Protein AF-A0A950WCD5-F1 (afdb_monomer_lite)

Radius of gyration: 13.54 Å; chains: 1; bounding box: 30×33×32 Å

Sequence (88 aa):
MAGVVALLSFARESIMATPQAFLENWVRESVRATPYRNKAEARRLAYECRKAAERADLSWFAVVLAAGGDVQDYILTELNQQQNEPAS

pLDDT: mean 80.47, std 20.33, range [38.5, 96.75]

Structure (mmCIF, N/CA/C/O backbone):
data_AF-A0A950WCD5-F1
#
_entry.id   AF-A0A950WCD5-F1
#
loop_
_atom_site.group_PDB
_atom_site.id
_atom_site.type_symbol
_atom_site.label_atom_id
_atom_site.label_alt_id
_atom_site.label_comp_id
_atom_site.label_asym_id
_atom_site.label_entity_id
_atom_site.label_seq_id
_atom_site.pdbx_PDB_ins_code
_atom_site.Cartn_x
_atom_site.Cartn_y
_atom_site.Cartn_z
_atom_site.occupancy
_atom_site.B_iso_or_equiv
_atom_site.auth_seq_id
_atom_site.auth_comp_id
_atom_site.auth_asym_id
_atom_site.auth_atom_id
_atom_site.pdbx_PDB_model_num
ATOM 1 N N . MET A 1 1 ? 13.926 17.169 22.156 1.00 41.25 1 MET A N 1
ATOM 2 C CA . MET A 1 1 ? 13.711 17.285 20.696 1.00 41.25 1 MET A CA 1
ATOM 3 C C . MET A 1 1 ? 14.389 16.109 19.999 1.00 41.25 1 MET A C 1
ATOM 5 O O . MET A 1 1 ? 15.539 16.225 19.611 1.00 41.25 1 MET A O 1
ATOM 9 N N . ALA A 1 2 ? 13.715 14.959 19.908 1.00 38.94 2 ALA A N 1
ATOM 10 C CA . ALA A 1 2 ? 14.284 13.711 19.376 1.00 38.94 2 ALA A CA 1
ATOM 11 C C . ALA A 1 2 ? 13.315 13.025 18.390 1.00 38.94 2 ALA A C 1
ATOM 13 O O . ALA A 1 2 ? 13.137 11.816 18.426 1.00 38.94 2 ALA A O 1
ATOM 14 N N . GLY A 1 3 ? 12.622 13.814 17.561 1.00 38.50 3 GLY A N 1
ATOM 15 C CA . GLY A 1 3 ? 11.545 13.315 16.691 1.00 38.50 3 GLY A CA 1
ATOM 16 C C . GLY A 1 3 ? 11.837 13.338 15.190 1.00 38.50 3 GLY A C 1
ATOM 17 O O . GLY A 1 3 ? 11.019 12.856 14.423 1.00 38.50 3 GLY A O 1
ATOM 18 N N . VAL A 1 4 ? 12.968 13.902 14.748 1.00 43.12 4 VAL A N 1
ATOM 19 C CA . VAL A 1 4 ? 13.200 14.183 13.311 1.00 43.12 4 VAL A CA 1
ATOM 20 C C . VAL A 1 4 ? 14.266 13.273 12.685 1.00 43.12 4 VAL A C 1
ATOM 22 O O . VAL A 1 4 ? 14.302 13.104 11.472 1.00 43.12 4 VAL A O 1
ATOM 25 N N . VAL A 1 5 ? 15.106 12.617 13.494 1.00 41.75 5 VAL A N 1
ATOM 26 C CA . VAL A 1 5 ? 16.260 11.847 12.986 1.00 41.75 5 VAL A CA 1
ATOM 27 C C . VAL A 1 5 ? 15.866 10.458 12.452 1.00 41.75 5 VAL A C 1
ATOM 29 O O . VAL A 1 5 ? 16.576 9.902 11.623 1.00 41.75 5 VAL A O 1
ATOM 32 N N . ALA A 1 6 ? 14.707 9.913 12.835 1.00 44.41 6 ALA A N 1
ATOM 33 C CA . ALA A 1 6 ? 14.272 8.585 12.383 1.00 44.41 6 ALA A CA 1
ATOM 34 C C . ALA A 1 6 ? 13.719 8.554 10.942 1.00 44.41 6 ALA A C 1
ATOM 36 O O . ALA A 1 6 ? 13.632 7.487 10.344 1.00 44.41 6 ALA A O 1
ATOM 37 N N . LEU A 1 7 ? 13.373 9.708 10.359 1.00 44.12 7 LEU A N 1
ATOM 38 C CA . LEU A 1 7 ? 12.782 9.785 9.014 1.00 44.12 7 LEU A CA 1
ATOM 39 C C . LEU A 1 7 ? 13.816 9.735 7.876 1.00 44.12 7 LEU A C 1
ATOM 41 O O . LEU A 1 7 ? 13.430 9.621 6.716 1.00 44.12 7 LEU A O 1
ATOM 45 N N . LEU A 1 8 ? 15.114 9.829 8.183 1.00 42.84 8 LEU A N 1
ATOM 46 C CA . LEU A 1 8 ? 16.173 9.999 7.177 1.00 42.84 8 LEU A CA 1
ATOM 47 C C . LEU A 1 8 ? 17.047 8.754 6.952 1.00 42.84 8 LEU A C 1
ATOM 49 O O . LEU A 1 8 ? 17.817 8.731 5.995 1.00 42.84 8 LEU A O 1
ATOM 53 N N . SER A 1 9 ? 16.918 7.703 7.766 1.00 42.88 9 SER A N 1
ATOM 54 C CA . SER A 1 9 ? 17.765 6.503 7.636 1.00 42.88 9 SER A CA 1
ATOM 55 C C . SER A 1 9 ? 17.272 5.479 6.604 1.00 42.88 9 SER A C 1
ATOM 57 O O . SER A 1 9 ? 18.046 4.619 6.200 1.00 42.88 9 SER A O 1
ATOM 59 N N . PHE A 1 10 ? 16.031 5.582 6.119 1.00 48.53 10 PHE A N 1
ATOM 60 C CA . PHE A 1 10 ? 15.455 4.629 5.152 1.00 48.53 10 PHE A CA 1
ATOM 61 C C . PHE A 1 10 ? 15.800 4.931 3.684 1.00 48.53 10 PHE A C 1
ATOM 63 O O . PHE A 1 10 ? 15.384 4.213 2.782 1.00 48.53 10 PHE A O 1
ATOM 70 N N . ALA A 1 11 ? 16.580 5.983 3.420 1.00 44.78 11 ALA A N 1
ATOM 71 C CA . ALA A 1 11 ? 16.985 6.362 2.065 1.00 44.78 11 ALA A CA 1
ATOM 72 C C . ALA A 1 11 ? 18.189 5.563 1.521 1.00 44.78 11 ALA A C 1
ATOM 74 O O . ALA A 1 11 ? 18.696 5.888 0.450 1.00 44.78 11 ALA A O 1
ATOM 75 N N . ARG A 1 12 ? 18.698 4.552 2.243 1.00 42.88 12 ARG A N 1
ATOM 76 C CA . ARG A 1 12 ? 19.997 3.929 1.937 1.00 42.88 12 ARG A CA 1
ATOM 77 C C . ARG A 1 12 ? 19.957 2.412 1.787 1.00 42.88 12 ARG A C 1
ATOM 79 O O . ARG A 1 12 ? 20.809 1.727 2.331 1.00 42.88 12 ARG A O 1
ATOM 86 N N . GLU A 1 13 ? 19.046 1.898 0.975 1.00 44.06 13 GLU A N 1
ATOM 87 C CA . GLU A 1 13 ? 19.339 0.667 0.238 1.00 44.06 13 GLU A CA 1
ATOM 88 C C . GLU A 1 13 ? 18.535 0.643 -1.059 1.00 44.06 13 GLU A C 1
ATOM 90 O O . GLU A 1 13 ? 17.429 0.121 -1.150 1.00 44.06 13 GLU A O 1
ATOM 95 N N . SER A 1 14 ? 19.119 1.264 -2.085 1.00 44.31 14 SER A N 1
ATOM 96 C CA . SER A 1 14 ? 18.721 1.141 -3.488 1.00 44.31 14 SER A CA 1
ATOM 97 C C . SER A 1 14 ? 18.990 -0.278 -4.005 1.00 44.31 14 SER A C 1
ATOM 99 O O . SER A 1 14 ? 19.745 -0.482 -4.951 1.00 44.31 14 SER A O 1
ATOM 101 N N . ILE A 1 15 ? 18.375 -1.282 -3.383 1.00 50.75 15 ILE A N 1
ATOM 102 C CA . ILE A 1 15 ? 18.021 -2.506 -4.094 1.00 50.75 15 ILE A CA 1
ATOM 103 C C . ILE A 1 15 ? 16.965 -2.049 -5.097 1.00 50.75 15 ILE A C 1
ATOM 105 O O . ILE A 1 15 ? 16.066 -1.305 -4.714 1.00 50.75 15 ILE A O 1
ATOM 109 N N . MET A 1 16 ? 17.090 -2.411 -6.376 1.00 53.28 16 MET A N 1
ATOM 110 C CA . MET A 1 16 ? 16.056 -2.142 -7.379 1.00 53.28 16 MET A CA 1
ATOM 111 C C . MET A 1 16 ? 14.740 -2.761 -6.897 1.00 53.28 16 MET A C 1
ATOM 113 O O . MET A 1 16 ? 14.484 -3.944 -7.118 1.00 53.28 16 MET A O 1
ATOM 117 N N . ALA A 1 17 ? 13.955 -1.996 -6.142 1.00 62.94 17 ALA A N 1
ATOM 118 C CA . ALA A 1 17 ? 12.781 -2.509 -5.479 1.00 62.94 17 ALA A CA 1
ATOM 119 C C . ALA A 1 17 ? 11.745 -2.724 -6.571 1.00 62.94 17 ALA A C 1
ATOM 121 O O . ALA A 1 17 ? 11.235 -1.775 -7.164 1.00 62.94 17 ALA A O 1
ATOM 122 N N . THR A 1 18 ? 11.459 -3.985 -6.885 1.00 89.06 18 THR A N 1
ATOM 123 C CA . THR A 1 18 ? 10.286 -4.290 -7.696 1.00 89.06 18 THR A CA 1
ATOM 124 C C . THR A 1 18 ? 9.056 -3.728 -6.972 1.00 89.06 18 THR A C 1
ATOM 126 O O . THR A 1 18 ? 9.060 -3.662 -5.740 1.00 89.06 18 THR A O 1
ATOM 129 N N . PRO A 1 19 ? 7.984 -3.339 -7.682 1.00 92.12 19 PRO A N 1
ATOM 130 C CA . PRO A 1 19 ? 6.763 -2.846 -7.041 1.00 92.12 19 PRO A CA 1
ATOM 131 C C . PRO A 1 19 ? 6.239 -3.786 -5.945 1.00 92.12 19 PRO A C 1
ATOM 133 O O . PRO A 1 19 ? 5.769 -3.319 -4.912 1.00 92.12 19 PRO A O 1
ATOM 136 N N . GLN A 1 20 ? 6.412 -5.097 -6.145 1.00 93.00 20 GLN A N 1
ATOM 137 C CA . GLN A 1 20 ? 6.118 -6.140 -5.165 1.00 93.00 20 GLN A CA 1
ATOM 138 C C . GLN A 1 20 ? 6.992 -6.025 -3.907 1.00 93.00 20 GLN A C 1
ATOM 140 O O . GLN A 1 20 ? 6.467 -5.856 -2.811 1.00 93.00 20 GLN A O 1
ATOM 145 N N . ALA A 1 21 ? 8.321 -6.058 -4.056 1.00 91.12 21 ALA A N 1
ATOM 146 C CA . ALA A 1 21 ? 9.246 -5.987 -2.923 1.00 91.12 21 ALA A CA 1
ATOM 147 C C . ALA A 1 21 ? 9.128 -4.653 -2.167 1.00 91.12 21 ALA A C 1
ATOM 149 O O . ALA A 1 21 ? 9.208 -4.615 -0.940 1.00 91.12 21 ALA A O 1
ATOM 150 N N . PHE A 1 22 ? 8.900 -3.558 -2.898 1.00 93.25 22 PHE A N 1
ATOM 151 C CA . PHE A 1 22 ? 8.594 -2.255 -2.320 1.00 93.25 22 PHE A CA 1
ATOM 152 C C . PHE A 1 22 ? 7.338 -2.317 -1.446 1.00 93.25 22 PHE A C 1
ATOM 154 O O . PHE A 1 22 ? 7.392 -1.923 -0.282 1.00 93.25 22 PHE A O 1
ATOM 161 N N . LEU A 1 23 ? 6.225 -2.824 -1.988 1.00 94.25 23 LEU A N 1
ATOM 162 C CA . LEU A 1 23 ? 4.953 -2.887 -1.274 1.00 94.25 23 LEU A CA 1
ATOM 163 C C . LEU A 1 23 ? 5.058 -3.770 -0.026 1.00 94.25 23 LEU A C 1
ATOM 165 O O . LEU A 1 23 ? 4.636 -3.355 1.050 1.00 94.25 23 LEU A O 1
ATOM 169 N N . GLU A 1 24 ? 5.662 -4.951 -0.145 1.00 91.88 24 GLU A N 1
ATOM 170 C CA . GLU A 1 24 ? 5.836 -5.887 0.970 1.00 91.88 24 GLU A CA 1
ATOM 171 C C . GLU A 1 24 ? 6.664 -5.283 2.108 1.00 91.88 24 GLU A C 1
ATOM 173 O O . GLU A 1 24 ? 6.288 -5.391 3.277 1.00 91.88 24 GLU A O 1
ATOM 178 N N . ASN A 1 25 ? 7.776 -4.617 1.788 1.00 92.00 25 ASN A N 1
ATOM 179 C CA . ASN A 1 25 ? 8.611 -3.971 2.799 1.00 92.00 25 ASN A CA 1
ATOM 180 C C . ASN A 1 25 ? 7.897 -2.775 3.433 1.00 92.00 25 ASN A C 1
ATOM 182 O O . ASN A 1 25 ? 7.830 -2.684 4.660 1.00 92.00 25 ASN A O 1
ATOM 186 N N . TRP A 1 26 ? 7.293 -1.913 2.610 1.00 93.19 26 TRP A N 1
ATOM 187 C CA . TRP A 1 26 ? 6.559 -0.744 3.085 1.00 93.19 26 TRP A CA 1
ATOM 188 C C . TRP A 1 26 ? 5.427 -1.129 4.040 1.00 93.19 26 TRP A C 1
ATOM 190 O O . TRP A 1 26 ? 5.285 -0.543 5.116 1.00 93.19 26 TRP A O 1
ATOM 200 N N . VAL A 1 27 ? 4.625 -2.128 3.664 1.00 92.94 27 VAL A N 1
ATOM 201 C CA . VAL A 1 27 ? 3.490 -2.585 4.469 1.00 92.94 27 VAL A CA 1
ATOM 202 C C . VAL A 1 27 ? 3.967 -3.260 5.745 1.00 92.94 27 VAL A C 1
ATOM 204 O O . VAL A 1 27 ? 3.460 -2.922 6.809 1.00 92.94 27 VAL A O 1
ATOM 207 N N . ARG A 1 28 ? 4.988 -4.120 5.693 1.00 89.88 28 ARG A N 1
ATOM 208 C CA . ARG A 1 28 ? 5.560 -4.754 6.892 1.00 89.88 28 ARG A CA 1
ATOM 209 C C . ARG A 1 28 ? 5.980 -3.729 7.945 1.00 89.88 28 ARG A C 1
ATOM 211 O O . ARG A 1 28 ? 5.658 -3.898 9.120 1.00 89.88 28 ARG A O 1
ATOM 218 N N . GLU A 1 29 ? 6.693 -2.682 7.538 1.00 89.31 29 GLU A N 1
ATOM 219 C CA . GLU A 1 29 ? 7.162 -1.628 8.444 1.00 89.31 29 GLU A CA 1
ATOM 220 C C . GLU A 1 29 ? 6.003 -0.762 8.950 1.00 89.31 29 GLU A C 1
ATOM 222 O O . GLU A 1 29 ? 5.849 -0.563 10.157 1.00 89.31 29 GLU A O 1
ATOM 227 N N . SER A 1 30 ? 5.142 -0.310 8.037 1.00 89.81 30 SER A N 1
ATOM 228 C CA . SER A 1 30 ? 4.028 0.588 8.352 1.00 89.81 30 SER A CA 1
ATOM 229 C C . SER A 1 30 ? 2.975 -0.072 9.239 1.00 89.81 30 SER A C 1
ATOM 231 O O . SER A 1 30 ? 2.523 0.525 10.213 1.00 89.81 30 SER A O 1
ATOM 233 N N . VAL A 1 31 ? 2.595 -1.317 8.939 1.00 87.94 31 VAL A N 1
ATOM 234 C CA . VAL A 1 31 ? 1.595 -2.081 9.698 1.00 87.94 31 VAL A CA 1
ATOM 235 C C . VAL A 1 31 ? 2.101 -2.372 11.108 1.00 87.94 31 VAL A C 1
ATOM 237 O O . VAL A 1 31 ? 1.364 -2.145 12.063 1.00 87.94 31 VAL A O 1
ATOM 240 N N . ARG A 1 32 ? 3.369 -2.783 11.269 1.00 85.44 32 ARG A N 1
ATOM 241 C CA . ARG A 1 32 ? 3.970 -3.011 12.599 1.00 85.44 32 ARG A CA 1
ATOM 242 C C . ARG A 1 32 ? 4.021 -1.745 13.451 1.00 85.44 32 ARG A C 1
ATOM 244 O O . ARG A 1 32 ? 3.840 -1.819 14.662 1.00 85.44 32 ARG A O 1
ATOM 251 N N . ALA A 1 33 ? 4.275 -0.594 12.832 1.00 84.88 33 ALA A N 1
ATOM 252 C CA . ALA A 1 33 ? 4.320 0.692 13.523 1.00 84.88 33 ALA A CA 1
ATOM 253 C C . ALA A 1 33 ? 2.926 1.255 13.861 1.00 84.88 33 ALA A C 1
ATOM 255 O O . ALA A 1 33 ? 2.824 2.254 14.574 1.00 84.88 33 ALA A O 1
ATOM 256 N N . THR A 1 34 ? 1.854 0.640 13.353 1.00 83.94 34 THR A N 1
ATOM 257 C CA . THR A 1 34 ? 0.497 1.175 13.443 1.00 83.94 34 THR A CA 1
ATOM 258 C C . THR A 1 34 ? -0.289 0.526 14.590 1.00 83.94 34 THR A C 1
ATOM 260 O O . THR A 1 34 ? -0.600 -0.664 14.534 1.00 83.94 34 THR A O 1
ATOM 263 N N . PRO A 1 35 ? -0.692 1.294 15.621 1.00 79.62 35 PRO A N 1
ATOM 264 C CA . PRO A 1 35 ? -1.426 0.750 16.765 1.00 79.62 35 PRO A CA 1
ATOM 265 C C . PRO A 1 35 ? -2.920 0.523 16.482 1.00 79.62 35 PRO A C 1
ATOM 267 O O . PRO A 1 35 ? -3.560 -0.282 17.159 1.00 79.62 35 PRO A O 1
ATOM 270 N N . TYR A 1 36 ? -3.493 1.222 15.496 1.00 78.44 36 TYR A N 1
ATOM 271 C CA . TYR A 1 36 ? -4.923 1.185 15.189 1.00 78.44 36 TYR A CA 1
ATOM 272 C C . TYR A 1 36 ? -5.187 0.481 13.860 1.00 78.44 36 TYR A C 1
ATOM 274 O O . TYR A 1 36 ? -4.736 0.909 12.808 1.00 78.44 36 TYR A O 1
ATOM 282 N N . ARG A 1 37 ? -5.973 -0.591 13.889 1.00 83.06 37 ARG A N 1
ATOM 283 C CA . ARG A 1 37 ? -6.209 -1.450 12.720 1.00 83.06 37 ARG A CA 1
ATOM 284 C C . ARG A 1 37 ? -7.626 -1.239 12.210 1.00 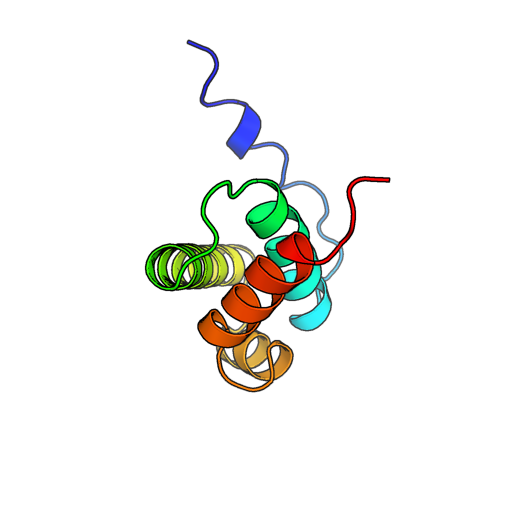83.06 37 ARG A C 1
ATOM 286 O O . ARG A 1 37 ? -8.545 -1.974 12.548 1.00 83.06 37 ARG A O 1
ATOM 293 N N . ASN A 1 38 ? -7.832 -0.136 11.495 1.00 89.94 38 ASN A N 1
ATOM 294 C CA . ASN A 1 38 ? -9.145 0.257 10.985 1.00 89.94 38 ASN A CA 1
ATOM 295 C C . ASN A 1 38 ? -9.048 0.846 9.569 1.00 89.94 38 ASN A C 1
ATOM 297 O O . ASN A 1 38 ? -7.965 1.136 9.064 1.00 89.94 38 ASN A O 1
ATOM 301 N N . LYS A 1 39 ? -10.206 1.048 8.928 1.00 92.88 39 LYS A N 1
ATOM 302 C CA . LYS A 1 39 ? -10.289 1.558 7.549 1.00 92.88 39 LYS A CA 1
ATOM 303 C C . LYS A 1 39 ? -9.684 2.953 7.368 1.00 92.88 39 LYS A C 1
ATOM 305 O O . LYS A 1 39 ? -9.106 3.227 6.321 1.00 92.88 39 LYS A O 1
ATOM 310 N N . ALA A 1 40 ? -9.834 3.839 8.355 1.00 93.62 40 ALA A N 1
ATOM 311 C CA . ALA A 1 40 ? -9.285 5.191 8.267 1.00 93.62 40 ALA A CA 1
ATOM 312 C C . ALA A 1 40 ? -7.753 5.151 8.239 1.00 93.62 40 ALA A C 1
ATOM 314 O O . ALA A 1 40 ? -7.125 5.851 7.447 1.00 93.62 40 ALA A O 1
ATOM 315 N N . GLU A 1 41 ? -7.174 4.265 9.042 1.00 93.19 41 GLU A N 1
ATOM 316 C CA . GLU A 1 41 ? -5.736 4.077 9.109 1.00 93.19 41 GLU A CA 1
ATOM 317 C C . GLU A 1 41 ? -5.186 3.393 7.858 1.00 93.19 41 GLU A C 1
ATOM 319 O O . GLU A 1 41 ? -4.217 3.874 7.277 1.00 93.19 41 GLU A O 1
ATOM 324 N N . ALA A 1 42 ? -5.865 2.359 7.351 1.00 95.06 42 ALA A N 1
ATOM 325 C CA . ALA A 1 42 ? -5.516 1.748 6.069 1.00 95.06 42 ALA A CA 1
ATOM 326 C C . ALA A 1 42 ? -5.507 2.781 4.927 1.00 95.06 42 ALA A C 1
ATOM 328 O O . ALA A 1 42 ? -4.594 2.798 4.103 1.00 95.06 42 ALA A O 1
ATOM 329 N N . ARG A 1 43 ? -6.480 3.704 4.910 1.00 96.00 43 ARG A N 1
ATOM 330 C CA . ARG A 1 43 ? -6.535 4.798 3.928 1.00 96.00 43 ARG A CA 1
ATOM 331 C C . ARG A 1 43 ? -5.366 5.772 4.076 1.00 96.00 43 ARG A C 1
ATOM 333 O O . ARG A 1 43 ? -4.797 6.189 3.066 1.00 96.00 43 ARG A O 1
ATOM 340 N N . ARG A 1 44 ? -5.000 6.135 5.312 1.00 95.56 44 ARG A N 1
ATOM 341 C CA . ARG A 1 44 ? -3.827 6.980 5.596 1.00 95.56 44 ARG A CA 1
ATOM 342 C C . ARG A 1 44 ? -2.547 6.309 5.094 1.00 95.56 44 ARG A C 1
ATOM 344 O O . ARG A 1 44 ? -1.790 6.927 4.350 1.00 95.56 44 ARG A O 1
ATOM 351 N N . LEU A 1 45 ? -2.346 5.038 5.433 1.00 95.38 45 LEU A N 1
ATOM 352 C CA . LEU A 1 45 ? -1.173 4.264 5.029 1.00 95.38 45 LEU A CA 1
ATOM 353 C C . LEU A 1 45 ? -1.095 4.052 3.512 1.00 95.38 45 LEU A C 1
ATOM 355 O O . LEU A 1 45 ? -0.008 4.140 2.949 1.00 95.38 45 LEU A O 1
ATOM 359 N N . ALA A 1 46 ? -2.222 3.839 2.827 1.00 96.50 46 ALA A N 1
ATOM 360 C CA . ALA A 1 46 ? -2.257 3.741 1.366 1.00 96.50 46 ALA A CA 1
ATOM 361 C C . ALA A 1 46 ? -1.833 5.058 0.692 1.00 96.50 46 ALA A C 1
ATOM 363 O O . ALA A 1 46 ? -1.080 5.050 -0.284 1.00 96.50 46 ALA A O 1
ATOM 364 N N . TYR A 1 47 ? -2.265 6.201 1.238 1.00 95.62 47 TYR A N 1
ATOM 365 C CA . TYR A 1 47 ? -1.809 7.511 0.776 1.00 95.62 47 TYR A CA 1
ATOM 366 C C . TYR A 1 47 ? -0.296 7.689 0.977 1.00 95.62 47 TYR A C 1
ATOM 368 O O . TYR A 1 47 ? 0.400 8.126 0.060 1.00 95.62 47 TYR A O 1
ATOM 376 N N . GLU A 1 48 ? 0.236 7.306 2.138 1.00 95.25 48 GLU A N 1
ATOM 377 C CA . GLU A 1 48 ? 1.675 7.389 2.420 1.00 95.25 48 GLU A CA 1
ATOM 378 C C . GLU A 1 48 ? 2.497 6.432 1.549 1.00 95.25 48 GLU A C 1
ATOM 380 O O . GLU A 1 48 ? 3.533 6.839 1.021 1.00 95.25 48 GLU A O 1
ATOM 385 N N . CYS A 1 49 ? 1.991 5.220 1.300 1.00 95.31 49 CYS A N 1
ATOM 386 C CA . CYS A 1 49 ? 2.576 4.251 0.373 1.00 95.31 49 CYS A CA 1
ATOM 387 C C . CYS A 1 49 ? 2.718 4.842 -1.031 1.00 95.31 49 CYS A C 1
ATOM 389 O O . CYS A 1 49 ? 3.789 4.768 -1.632 1.00 95.31 49 CYS A O 1
ATOM 391 N N . ARG A 1 50 ? 1.677 5.521 -1.532 1.00 96.06 50 ARG A N 1
ATOM 392 C CA . ARG A 1 50 ? 1.740 6.215 -2.822 1.00 96.06 50 ARG A CA 1
ATOM 393 C C . ARG A 1 50 ? 2.826 7.289 -2.844 1.00 96.06 50 ARG A C 1
ATOM 395 O O . ARG A 1 50 ? 3.596 7.353 -3.798 1.00 96.06 50 ARG A O 1
ATOM 402 N N . LYS A 1 51 ? 2.920 8.122 -1.802 1.00 94.69 51 LYS A N 1
ATOM 403 C CA . LYS A 1 51 ? 3.972 9.151 -1.713 1.00 94.69 51 LYS A CA 1
ATOM 404 C C . LYS A 1 51 ? 5.372 8.534 -1.642 1.00 94.69 51 LYS A C 1
ATOM 406 O O . LYS A 1 51 ? 6.307 9.117 -2.184 1.00 94.69 51 LYS A O 1
ATOM 411 N N . ALA A 1 52 ? 5.527 7.390 -0.980 1.00 91.94 52 ALA A N 1
ATOM 412 C CA . ALA A 1 52 ? 6.787 6.658 -0.926 1.00 91.94 52 ALA A CA 1
ATOM 413 C C . ALA A 1 52 ? 7.154 6.047 -2.288 1.00 91.94 52 ALA A C 1
ATOM 415 O O . ALA A 1 52 ? 8.297 6.191 -2.712 1.00 91.94 52 ALA A O 1
ATOM 416 N N . ALA A 1 53 ? 6.185 5.477 -3.011 1.00 92.12 53 ALA A N 1
ATOM 417 C CA . ALA A 1 53 ? 6.382 4.964 -4.367 1.00 92.12 53 ALA A CA 1
ATOM 418 C C . ALA A 1 53 ? 6.817 6.078 -5.332 1.00 92.12 53 ALA A C 1
ATOM 420 O O . ALA A 1 53 ? 7.790 5.911 -6.058 1.00 92.12 53 ALA A O 1
ATOM 421 N N . GLU A 1 54 ? 6.165 7.247 -5.270 1.00 91.69 54 GLU A N 1
ATOM 422 C CA . GLU A 1 54 ? 6.543 8.433 -6.055 1.00 91.69 54 GLU A CA 1
ATOM 423 C C . GLU A 1 54 ? 7.991 8.876 -5.772 1.00 91.69 54 GLU A C 1
ATOM 425 O O . GLU A 1 54 ? 8.718 9.234 -6.692 1.00 91.69 54 GLU A O 1
ATOM 430 N N . ARG A 1 55 ? 8.440 8.834 -4.510 1.00 90.75 55 ARG A N 1
ATOM 431 C CA . ARG A 1 55 ? 9.828 9.178 -4.136 1.00 90.75 55 ARG A CA 1
ATOM 432 C C . ARG A 1 55 ? 10.847 8.126 -4.570 1.00 90.75 55 ARG A C 1
ATOM 434 O O . ARG A 1 55 ? 12.008 8.470 -4.763 1.00 90.75 55 ARG A O 1
ATOM 441 N N . ALA A 1 56 ? 10.420 6.873 -4.683 1.00 87.50 56 ALA A N 1
ATOM 442 C CA . ALA A 1 56 ? 11.233 5.756 -5.150 1.00 87.50 56 ALA A CA 1
ATOM 443 C C . A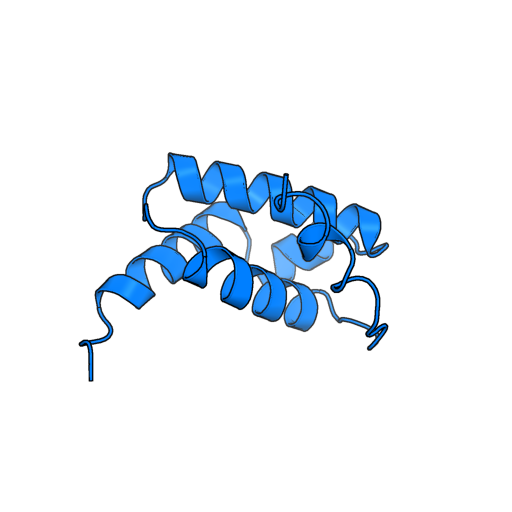LA A 1 56 ? 11.232 5.615 -6.685 1.00 87.50 56 ALA A C 1
ATOM 445 O O . ALA A 1 56 ? 11.781 4.643 -7.193 1.00 87.50 56 ALA A O 1
ATOM 446 N N . ASP A 1 57 ? 10.610 6.558 -7.405 1.00 91.69 57 ASP A N 1
ATOM 447 C CA . ASP A 1 57 ? 10.425 6.527 -8.863 1.00 91.69 57 ASP A CA 1
ATOM 448 C C . ASP A 1 57 ? 9.715 5.250 -9.359 1.00 91.69 57 ASP A C 1
ATOM 450 O O . ASP A 1 57 ? 9.992 4.702 -10.426 1.00 91.69 57 ASP A O 1
ATOM 454 N N . LEU A 1 58 ? 8.773 4.745 -8.555 1.00 90.06 58 LEU A N 1
ATOM 455 C CA . LEU A 1 58 ? 7.964 3.574 -8.877 1.00 90.06 58 LEU A CA 1
ATOM 456 C C . LEU A 1 58 ? 6.602 3.980 -9.439 1.00 90.06 58 LEU A C 1
ATOM 458 O O . LEU A 1 58 ? 5.906 4.853 -8.917 1.00 90.06 58 LEU A O 1
ATOM 462 N N . SER A 1 59 ? 6.169 3.266 -10.479 1.00 93.62 59 SER A N 1
ATOM 463 C CA . SER A 1 59 ? 4.821 3.415 -11.025 1.00 93.62 59 SER A CA 1
ATOM 464 C C . SER A 1 59 ? 3.777 3.001 -9.991 1.00 93.62 59 SER A C 1
ATOM 466 O O . SER A 1 59 ? 3.681 1.827 -9.625 1.00 93.62 59 SER A O 1
ATOM 468 N N . TRP A 1 60 ? 2.931 3.951 -9.581 1.00 93.88 60 TRP A N 1
ATOM 469 C CA . TRP A 1 60 ? 1.810 3.663 -8.687 1.00 93.88 60 TRP A CA 1
ATOM 470 C C . TRP A 1 60 ? 0.886 2.579 -9.252 1.00 93.88 60 TRP A C 1
ATOM 472 O O . TRP A 1 60 ? 0.429 1.716 -8.513 1.00 93.88 60 TRP A O 1
ATOM 482 N N . PHE A 1 61 ? 0.667 2.561 -10.570 1.00 95.75 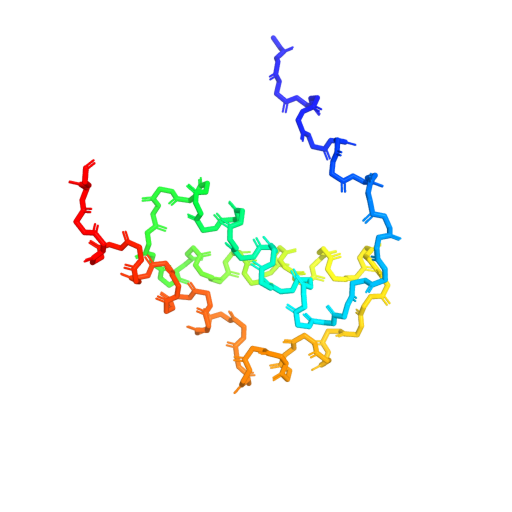61 PHE A N 1
ATOM 483 C CA . PHE A 1 61 ? -0.118 1.510 -11.218 1.00 95.75 61 PHE A CA 1
ATOM 484 C C . PHE A 1 61 ? 0.494 0.117 -11.005 1.00 95.75 61 PHE A C 1
ATOM 486 O O . PHE A 1 61 ? -0.225 -0.838 -10.727 1.00 95.75 61 PHE A O 1
ATOM 493 N N . ALA A 1 62 ? 1.821 -0.002 -11.070 1.00 94.56 62 ALA A N 1
ATOM 494 C CA . ALA A 1 62 ? 2.492 -1.274 -10.829 1.00 94.56 62 ALA A CA 1
ATOM 495 C C . ALA A 1 62 ? 2.409 -1.707 -9.353 1.00 94.56 62 ALA A C 1
ATOM 497 O O . ALA A 1 62 ? 2.282 -2.896 -9.075 1.00 94.56 62 ALA A O 1
ATOM 498 N N . VAL A 1 63 ? 2.415 -0.755 -8.413 1.00 94.81 63 VAL A N 1
ATOM 499 C CA . VAL A 1 63 ? 2.175 -1.024 -6.981 1.00 94.81 63 VAL A CA 1
ATOM 500 C C . VAL A 1 63 ? 0.733 -1.486 -6.740 1.00 94.81 63 VAL A C 1
ATOM 502 O O . VAL A 1 63 ? 0.501 -2.423 -5.984 1.00 94.81 63 VAL A O 1
ATOM 505 N N . VAL A 1 64 ? -0.240 -0.883 -7.427 1.00 96.75 64 VAL A N 1
ATOM 506 C CA . VAL A 1 64 ? -1.649 -1.304 -7.384 1.00 96.75 64 VAL A CA 1
ATOM 507 C C . VAL A 1 64 ? -1.822 -2.738 -7.898 1.00 96.75 64 VAL A C 1
ATOM 509 O O . VAL A 1 64 ? -2.532 -3.527 -7.276 1.00 96.75 64 VAL A O 1
ATOM 512 N N . LEU A 1 65 ? -1.143 -3.102 -8.991 1.00 96.56 65 LEU A N 1
ATOM 513 C CA . LEU A 1 65 ? -1.137 -4.479 -9.493 1.00 96.56 65 LEU A CA 1
ATOM 514 C C . LEU A 1 65 ? -0.482 -5.453 -8.507 1.00 96.56 65 LEU A C 1
ATOM 516 O O . LEU A 1 65 ? -1.019 -6.536 -8.291 1.00 96.56 65 LEU A O 1
ATOM 520 N N . ALA A 1 66 ? 0.631 -5.060 -7.882 1.00 95.19 66 ALA A N 1
ATOM 521 C CA . ALA A 1 66 ? 1.301 -5.851 -6.848 1.00 95.19 66 ALA A CA 1
ATOM 522 C C . ALA A 1 66 ? 0.397 -6.114 -5.628 1.00 95.19 66 ALA A C 1
ATOM 524 O O . ALA A 1 66 ? 0.427 -7.196 -5.050 1.00 95.19 66 ALA A O 1
ATOM 525 N N . ALA A 1 67 ? -0.466 -5.156 -5.275 1.00 95.31 67 ALA A N 1
ATOM 526 C CA . ALA A 1 67 ? -1.460 -5.307 -4.211 1.00 95.31 67 ALA A CA 1
ATOM 527 C C . ALA A 1 67 ? -2.670 -6.180 -4.601 1.00 95.31 67 ALA A C 1
ATOM 529 O O . ALA A 1 67 ? -3.553 -6.402 -3.776 1.00 95.31 67 ALA A O 1
ATOM 530 N N . GLY A 1 68 ? -2.762 -6.635 -5.855 1.00 96.06 68 GLY A N 1
ATOM 531 C CA . GLY A 1 68 ? -3.928 -7.366 -6.354 1.00 96.06 68 GLY A CA 1
ATOM 532 C C . GLY A 1 68 ? -5.148 -6.486 -6.659 1.00 96.06 68 GLY A C 1
ATOM 533 O O . GLY A 1 68 ? -6.235 -7.023 -6.859 1.00 96.06 68 GLY A O 1
ATOM 534 N N . GLY A 1 69 ? -4.990 -5.157 -6.725 1.00 95.00 69 GLY A N 1
ATOM 535 C CA . GLY A 1 69 ? -6.017 -4.237 -7.229 1.00 95.00 69 GLY A CA 1
ATOM 536 C C . GLY A 1 69 ? -6.305 -3.014 -6.357 1.00 95.00 69 GLY A C 1
ATOM 537 O O . GLY A 1 69 ? -6.401 -1.917 -6.897 1.00 95.00 69 GLY A O 1
ATOM 538 N N . ASP A 1 70 ? -6.427 -3.155 -5.037 1.00 96.19 70 ASP A N 1
ATOM 539 C CA . ASP A 1 70 ? -6.638 -2.017 -4.130 1.00 96.19 70 ASP A CA 1
ATOM 540 C C . ASP A 1 70 ? -5.648 -2.077 -2.961 1.00 96.19 70 ASP A C 1
ATOM 542 O O . ASP A 1 70 ? -5.650 -2.996 -2.142 1.00 96.19 70 ASP A O 1
ATOM 546 N N . VAL A 1 71 ? -4.772 -1.072 -2.895 1.00 95.75 71 VAL A N 1
ATOM 547 C CA . VAL A 1 71 ? -3.702 -1.001 -1.891 1.00 95.75 71 VAL A CA 1
ATOM 548 C C . VAL A 1 71 ? -4.260 -0.755 -0.486 1.00 95.75 71 VAL A C 1
ATOM 550 O O . VAL A 1 71 ? -3.681 -1.223 0.491 1.00 95.75 71 VAL A O 1
ATOM 553 N N . GLN A 1 72 ? -5.382 -0.043 -0.353 1.00 96.62 72 GLN A N 1
ATOM 554 C CA . GLN A 1 72 ? -6.022 0.180 0.941 1.00 96.62 72 GLN A CA 1
ATOM 555 C C . GLN A 1 72 ? -6.600 -1.126 1.490 1.00 96.62 72 GLN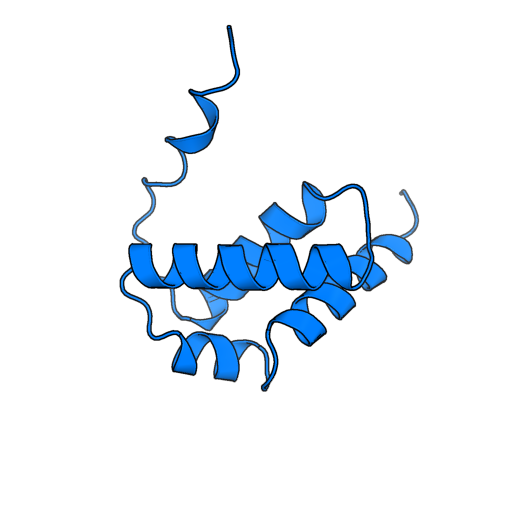 A C 1
ATOM 557 O O . GLN A 1 72 ? -6.403 -1.418 2.669 1.00 96.62 72 GLN A O 1
ATOM 562 N N . ASP A 1 73 ? -7.287 -1.908 0.659 1.00 96.69 73 ASP A N 1
ATOM 563 C CA . ASP A 1 73 ? -7.863 -3.192 1.072 1.00 96.69 73 ASP A CA 1
ATOM 564 C C . ASP A 1 73 ? -6.775 -4.229 1.374 1.00 96.69 73 ASP A C 1
ATOM 566 O O . ASP A 1 73 ? -6.885 -4.969 2.359 1.00 96.69 73 ASP A O 1
ATOM 570 N N . TYR A 1 74 ? -5.681 -4.223 0.605 1.00 95.81 74 TYR A N 1
ATOM 571 C CA . TYR A 1 74 ? -4.478 -4.995 0.919 1.00 95.81 74 TYR A CA 1
ATOM 572 C C . TYR A 1 74 ? -3.930 -4.629 2.307 1.00 95.81 74 TYR A C 1
ATOM 574 O O . TYR A 1 74 ? -3.823 -5.484 3.182 1.00 95.81 74 TYR A O 1
ATOM 582 N N . ILE A 1 75 ? -3.675 -3.341 2.568 1.00 95.12 75 ILE A N 1
ATOM 583 C CA . ILE A 1 75 ? -3.159 -2.874 3.865 1.00 95.12 75 ILE A CA 1
ATOM 584 C C . ILE A 1 75 ? -4.130 -3.186 5.009 1.00 95.12 75 ILE A C 1
ATOM 586 O O . ILE A 1 75 ? -3.698 -3.559 6.097 1.00 95.12 75 ILE A O 1
ATOM 590 N N . LEU A 1 76 ? -5.439 -3.042 4.794 1.00 95.00 76 LEU A N 1
ATOM 591 C CA . LEU A 1 76 ? -6.442 -3.375 5.803 1.00 95.00 76 LEU A CA 1
ATOM 592 C C . LEU A 1 76 ? -6.413 -4.866 6.151 1.00 95.00 76 LEU A C 1
ATOM 594 O O . LEU A 1 76 ? -6.540 -5.226 7.320 1.00 95.00 76 LEU A O 1
ATOM 598 N N . THR A 1 77 ? -6.232 -5.722 5.147 1.00 94.56 77 THR A N 1
ATOM 599 C CA . THR A 1 77 ? -6.083 -7.165 5.339 1.00 94.56 77 THR A CA 1
ATOM 600 C C . THR A 1 77 ? -4.856 -7.465 6.197 1.00 94.56 77 THR A C 1
ATOM 602 O O . THR A 1 77 ? -4.979 -8.163 7.201 1.00 94.56 77 THR A O 1
ATOM 605 N N . GLU A 1 78 ? -3.715 -6.856 5.882 1.00 93.56 78 GLU A N 1
ATOM 606 C CA . GLU A 1 78 ? -2.459 -7.019 6.627 1.00 93.56 78 GLU A CA 1
ATOM 607 C C . GLU A 1 78 ? -2.553 -6.489 8.070 1.00 93.56 78 GLU A C 1
ATOM 609 O O . GLU A 1 78 ? -2.116 -7.147 9.018 1.00 93.56 78 GLU A O 1
ATOM 614 N N . LEU A 1 79 ? -3.207 -5.338 8.272 1.00 90.75 79 LEU A N 1
ATOM 615 C CA . LEU A 1 79 ? -3.516 -4.805 9.603 1.00 90.75 79 LEU A CA 1
ATOM 616 C C . LEU A 1 79 ? -4.336 -5.805 10.429 1.00 90.75 79 LEU A C 1
ATOM 618 O O . LEU A 1 79 ? -4.036 -6.008 11.605 1.00 90.75 79 LEU A O 1
ATOM 622 N N . ASN A 1 80 ? -5.348 -6.436 9.830 1.00 90.06 80 ASN A N 1
ATOM 623 C CA . ASN A 1 80 ? -6.219 -7.388 10.520 1.00 90.06 80 ASN A CA 1
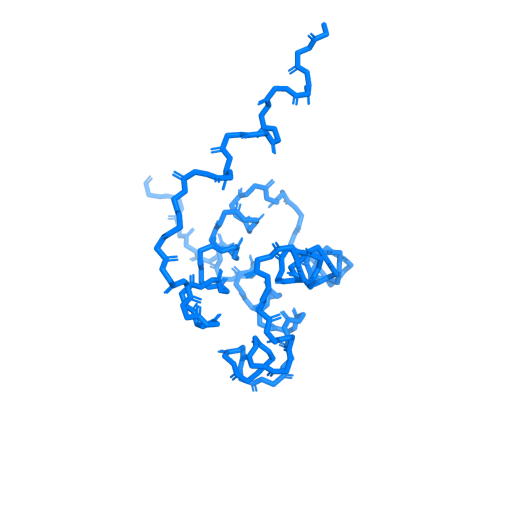ATOM 624 C C . ASN A 1 80 ? -5.532 -8.740 10.777 1.00 90.06 80 ASN A C 1
ATOM 626 O O . ASN A 1 80 ? -5.770 -9.350 11.818 1.00 90.06 80 ASN A O 1
ATOM 630 N N . GLN A 1 81 ? -4.663 -9.210 9.877 1.00 87.69 81 GLN A N 1
ATOM 631 C CA . GLN A 1 81 ? -3.919 -10.461 10.068 1.00 87.69 81 GLN A CA 1
ATOM 632 C C . GLN A 1 81 ? -2.998 -10.399 11.291 1.00 87.69 81 GLN A C 1
ATOM 634 O O . GLN A 1 81 ? -3.007 -11.327 12.098 1.00 87.69 81 GLN A O 1
ATOM 639 N N . GLN A 1 82 ? -2.317 -9.272 11.521 1.00 77.69 82 GLN A N 1
ATOM 640 C CA . GLN A 1 82 ? -1.514 -9.080 12.737 1.00 77.69 82 GLN A CA 1
ATOM 641 C C . GLN A 1 82 ? -2.326 -9.061 14.046 1.00 77.69 82 GLN A C 1
ATOM 643 O O . GLN A 1 82 ? -1.735 -9.081 15.124 1.00 77.69 82 GLN A O 1
ATOM 648 N N . GLN A 1 83 ? -3.663 -8.992 14.010 1.00 66.12 83 GLN A N 1
ATOM 649 C CA . GLN A 1 83 ? -4.480 -9.190 15.220 1.00 66.12 83 GLN A CA 1
ATOM 650 C C . GLN A 1 83 ? -4.644 -10.662 15.583 1.00 66.12 83 GLN A C 1
ATOM 652 O O . GLN A 1 83 ? -4.882 -10.973 16.747 1.00 66.12 83 GLN A O 1
ATOM 657 N N . ASN A 1 84 ? -4.566 -11.541 14.585 1.00 58.84 84 ASN A N 1
ATOM 658 C CA . ASN A 1 84 ? -4.864 -12.959 14.727 1.00 58.84 84 ASN A CA 1
ATOM 659 C C . ASN A 1 84 ? -3.608 -13.805 14.956 1.00 58.84 84 ASN A C 1
ATOM 661 O O . ASN A 1 84 ? -3.734 -14.994 15.240 1.00 58.84 84 ASN A O 1
ATOM 665 N N . GLU A 1 85 ? -2.411 -13.218 14.857 1.00 58.19 85 GLU A N 1
ATOM 666 C CA . GLU A 1 85 ? -1.191 -13.869 15.325 1.00 58.19 85 GLU A CA 1
ATOM 667 C C . GLU A 1 85 ? -1.177 -13.845 16.863 1.00 58.19 85 GLU A C 1
ATOM 669 O O . GLU A 1 85 ? -1.144 -12.763 17.461 1.00 58.19 85 GLU A O 1
ATOM 674 N N . PRO A 1 86 ? -1.243 -15.010 17.538 1.00 44.16 86 PRO A N 1
ATOM 675 C CA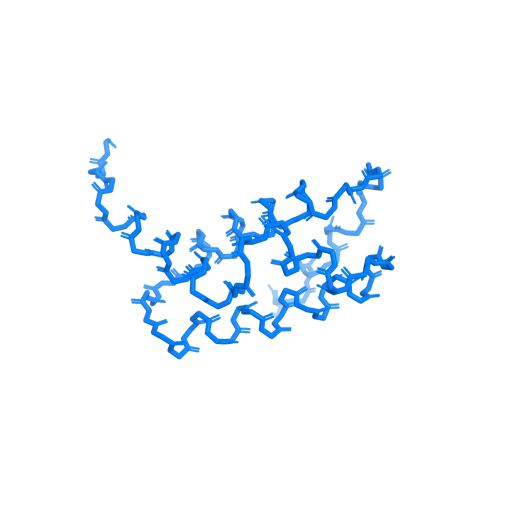 . PRO A 1 86 ? -1.127 -15.055 18.985 1.00 44.16 86 PRO A CA 1
ATOM 676 C C . PRO A 1 86 ? 0.240 -14.496 19.382 1.00 44.16 86 PRO A C 1
ATOM 678 O O . PRO A 1 86 ? 1.259 -14.862 18.797 1.00 44.16 86 PRO A O 1
ATOM 681 N N . ALA A 1 87 ? 0.253 -13.603 20.373 1.00 50.50 87 ALA A N 1
ATOM 682 C CA . ALA A 1 87 ? 1.483 -13.162 21.016 1.00 50.50 87 ALA A CA 1
ATOM 683 C C . ALA A 1 87 ? 2.194 -14.405 21.567 1.00 50.50 87 ALA A C 1
ATOM 685 O O . ALA A 1 87 ? 1.720 -15.012 22.529 1.00 50.50 87 ALA A O 1
ATOM 686 N N . SER A 1 88 ? 3.251 -14.826 20.877 1.00 45.28 88 SER A N 1
ATOM 687 C CA . SER A 1 88 ? 4.045 -15.996 21.235 1.00 45.28 88 SER A CA 1
ATOM 688 C C . SER A 1 88 ? 5.113 -15.663 22.263 1.00 45.28 88 SER A C 1
ATOM 690 O O . SER A 1 88 ? 5.567 -14.497 22.305 1.00 45.28 88 SER A O 1
#

Secondary structure (DSSP, 8-state):
--SSGGGSGGG-------HHHHHHHHHHHHHHT-S--SHHHHHHHHHHHHHHHHHTT--HHHHHHHTTS-HHHHHHHHHHHHHHS---

Foldseek 3Di:
DPPPVVVPPVPPDPPVQQLLNLLVVLLVVQLVVDPDQDLVSLVVSLVVSVVVCVVNVHDPVRNCVSLVHDSSVSSSVVNVVVVVPPPD